Protein AF-A0A2E7SZN0-F1 (afdb_monomer_lite)

Structure (mmCIF, N/CA/C/O backbone):
data_AF-A0A2E7SZN0-F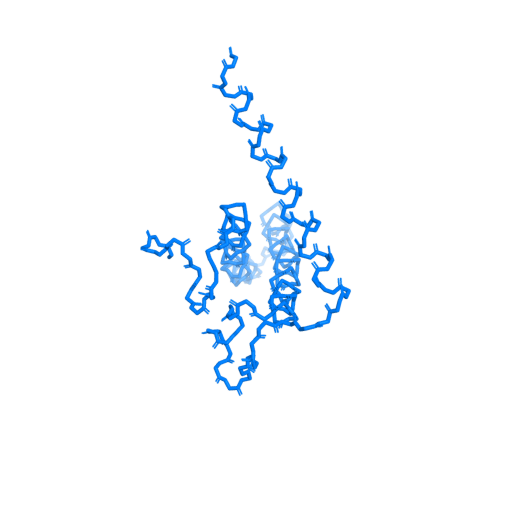1
#
_entry.id   AF-A0A2E7SZN0-F1
#
loop_
_atom_site.group_PDB
_atom_site.id
_atom_site.type_symbol
_atom_site.label_atom_id
_atom_site.label_alt_id
_atom_site.label_comp_id
_atom_site.label_asym_id
_atom_site.label_entity_id
_atom_site.label_seq_id
_atom_site.pdbx_PDB_ins_code
_atom_site.Cartn_x
_atom_site.Cartn_y
_atom_site.Cartn_z
_atom_site.occupancy
_atom_site.B_iso_or_equiv
_atom_site.auth_seq_id
_atom_site.auth_comp_id
_atom_site.auth_asym_id
_atom_site.auth_atom_id
_atom_site.pdbx_PDB_model_num
ATOM 1 N N . MET A 1 1 ? 14.879 3.408 3.983 1.00 51.81 1 MET A N 1
ATOM 2 C CA . MET A 1 1 ? 15.216 3.769 2.580 1.00 51.81 1 MET A CA 1
ATOM 3 C C . MET A 1 1 ? 15.619 5.249 2.414 1.00 51.81 1 MET A C 1
ATOM 5 O O . MET A 1 1 ? 15.084 5.938 1.550 1.00 51.81 1 MET A O 1
ATOM 9 N N . ARG A 1 2 ? 16.546 5.774 3.234 1.00 43.91 2 ARG A N 1
ATOM 10 C CA . ARG A 1 2 ? 17.018 7.177 3.136 1.00 43.91 2 ARG A CA 1
ATOM 11 C C . ARG A 1 2 ? 18.399 7.307 2.467 1.00 43.91 2 ARG A C 1
ATOM 13 O O . ARG A 1 2 ? 18.792 8.411 2.127 1.00 43.91 2 ARG A O 1
ATOM 20 N N . ARG A 1 3 ? 19.110 6.184 2.282 1.00 46.94 3 ARG A N 1
ATOM 21 C CA . ARG A 1 3 ? 20.531 6.130 1.890 1.00 46.94 3 ARG A CA 1
ATOM 22 C C . ARG A 1 3 ? 20.786 5.757 0.420 1.00 46.94 3 ARG A C 1
ATOM 24 O O . ARG A 1 3 ? 21.862 6.054 -0.077 1.00 46.94 3 ARG A O 1
ATOM 31 N N . PHE A 1 4 ? 19.825 5.149 -0.280 1.00 52.41 4 PHE A N 1
ATOM 32 C CA . PHE A 1 4 ? 20.010 4.665 -1.656 1.00 52.41 4 PHE A CA 1
ATOM 33 C C . PHE A 1 4 ? 19.074 5.397 -2.628 1.00 52.41 4 PHE A C 1
ATOM 35 O O . PHE A 1 4 ? 17.893 5.587 -2.323 1.00 52.41 4 PHE A O 1
ATOM 42 N N . LYS A 1 5 ? 19.632 5.842 -3.767 1.00 51.50 5 LYS A N 1
ATOM 43 C CA . LYS A 1 5 ? 18.907 6.494 -4.878 1.00 51.50 5 LYS A CA 1
ATOM 44 C C . LYS A 1 5 ? 18.172 5.486 -5.772 1.00 51.50 5 LYS A C 1
ATOM 46 O O . LYS A 1 5 ? 17.281 5.883 -6.509 1.00 51.50 5 LYS A O 1
ATOM 51 N N . THR A 1 6 ? 18.518 4.206 -5.667 1.00 56.00 6 THR A N 1
ATOM 52 C CA . THR A 1 6 ? 17.942 3.089 -6.423 1.00 56.00 6 THR A CA 1
ATOM 53 C C . THR A 1 6 ? 17.415 2.019 -5.460 1.00 56.00 6 THR A C 1
ATOM 55 O O . THR A 1 6 ? 17.799 1.994 -4.283 1.00 56.00 6 THR A O 1
ATOM 58 N N . PHE A 1 7 ? 16.508 1.152 -5.926 1.00 63.06 7 PHE A N 1
ATOM 59 C CA . PHE A 1 7 ? 16.148 -0.061 -5.183 1.00 63.06 7 PHE A CA 1
ATOM 60 C C . PHE A 1 7 ? 17.374 -0.978 -5.089 1.00 63.06 7 PHE A C 1
ATOM 62 O O . PHE A 1 7 ? 18.202 -1.004 -6.001 1.00 63.06 7 PHE A O 1
ATOM 69 N N . GLN A 1 8 ? 17.528 -1.698 -3.973 1.00 59.88 8 GLN A N 1
ATOM 70 C CA . GLN A 1 8 ? 18.582 -2.711 -3.871 1.00 59.88 8 GLN A CA 1
ATOM 71 C C . GLN A 1 8 ? 18.382 -3.720 -5.014 1.00 59.88 8 GLN A C 1
ATOM 73 O O . GLN A 1 8 ? 17.253 -4.105 -5.275 1.00 59.88 8 GLN A O 1
ATOM 78 N N . GLY A 1 9 ? 19.445 -4.068 -5.745 1.00 60.34 9 GLY A N 1
ATOM 79 C CA . GLY A 1 9 ? 19.385 -4.992 -6.889 1.00 60.34 9 GLY A CA 1
ATOM 80 C C . GLY A 1 9 ? 18.881 -4.416 -8.220 1.00 60.34 9 GLY A C 1
ATOM 81 O O . GLY A 1 9 ? 18.932 -5.131 -9.214 1.00 60.34 9 GLY A O 1
ATOM 82 N N . ALA A 1 10 ? 18.457 -3.148 -8.284 1.00 61.81 10 ALA A N 1
ATOM 83 C CA . ALA A 1 10 ? 18.052 -2.538 -9.552 1.00 61.81 10 ALA A CA 1
ATOM 84 C C . ALA A 1 10 ? 19.250 -2.368 -10.505 1.00 61.81 10 ALA A C 1
ATOM 86 O O . ALA A 1 10 ? 20.261 -1.767 -10.129 1.00 61.81 10 ALA A O 1
ATOM 87 N N . THR A 1 11 ? 19.122 -2.859 -11.740 1.00 60.22 11 THR A N 1
ATOM 88 C CA . THR A 1 11 ? 20.150 -2.739 -12.793 1.00 60.22 11 THR A CA 1
ATOM 89 C C . THR A 1 11 ? 20.193 -1.341 -13.414 1.00 60.22 11 THR A C 1
ATOM 91 O O . THR A 1 11 ? 21.256 -0.878 -13.824 1.00 60.22 11 THR A O 1
ATOM 94 N N . HIS A 1 12 ? 19.062 -0.629 -13.407 1.00 65.12 12 HIS A N 1
ATOM 95 C CA . HIS A 1 12 ? 18.932 0.753 -13.871 1.00 65.12 12 HIS A CA 1
ATOM 96 C C . HIS A 1 12 ? 18.380 1.663 -12.769 1.00 65.12 12 HIS A C 1
ATOM 98 O O . HIS A 1 12 ? 17.618 1.231 -11.905 1.00 65.12 12 HIS A O 1
ATOM 104 N N . ALA A 1 13 ? 18.768 2.943 -12.787 1.00 63.28 13 ALA A N 1
ATOM 105 C CA . ALA A 1 13 ? 18.219 3.927 -11.861 1.00 63.28 13 ALA A CA 1
ATOM 106 C C . ALA A 1 13 ? 16.763 4.240 -12.254 1.00 63.28 13 ALA A C 1
ATOM 108 O O . ALA A 1 13 ? 16.546 4.812 -13.322 1.00 63.28 13 ALA A O 1
ATOM 109 N N . PRO A 1 14 ? 15.765 3.875 -11.428 1.00 66.88 14 PRO A N 1
ATOM 110 C CA . PRO A 1 14 ? 14.374 4.140 -11.753 1.00 66.88 14 PRO A CA 1
ATOM 111 C C . PRO A 1 14 ? 14.093 5.638 -11.669 1.00 66.88 14 PRO A C 1
ATOM 113 O O . PRO A 1 14 ? 14.689 6.359 -10.861 1.00 66.88 14 PRO A O 1
ATOM 116 N N . HIS A 1 15 ? 13.122 6.092 -12.456 1.00 72.56 15 HIS A N 1
ATOM 117 C CA . HIS A 1 15 ? 12.638 7.463 -12.385 1.00 72.56 15 HIS A CA 1
ATOM 118 C C . HIS A 1 15 ? 12.207 7.828 -10.951 1.00 72.56 15 HIS A C 1
ATOM 120 O O . HIS A 1 15 ? 11.733 6.984 -10.175 1.00 72.56 15 HIS A O 1
ATOM 126 N N . TRP A 1 16 ? 12.338 9.103 -10.574 1.00 69.81 16 TRP A N 1
ATOM 127 C CA . TRP A 1 16 ? 11.968 9.567 -9.232 1.00 69.81 16 TRP A CA 1
ATOM 128 C C . TRP A 1 16 ? 10.494 9.276 -8.885 1.00 69.81 16 TRP A C 1
ATOM 130 O O . TRP A 1 16 ? 10.204 8.955 -7.730 1.00 69.81 16 TRP A O 1
ATOM 140 N N . ILE A 1 17 ? 9.597 9.298 -9.882 1.00 77.19 17 ILE A N 1
ATOM 141 C CA . ILE A 1 17 ? 8.161 9.006 -9.759 1.00 77.19 17 ILE A CA 1
ATOM 142 C C . ILE A 1 17 ? 7.945 7.576 -9.258 1.00 77.19 17 ILE A C 1
ATOM 144 O O . ILE A 1 17 ? 7.266 7.373 -8.253 1.00 77.19 17 ILE A O 1
ATOM 148 N N . HIS A 1 18 ? 8.589 6.582 -9.875 1.00 77.50 18 HIS A N 1
ATOM 149 C 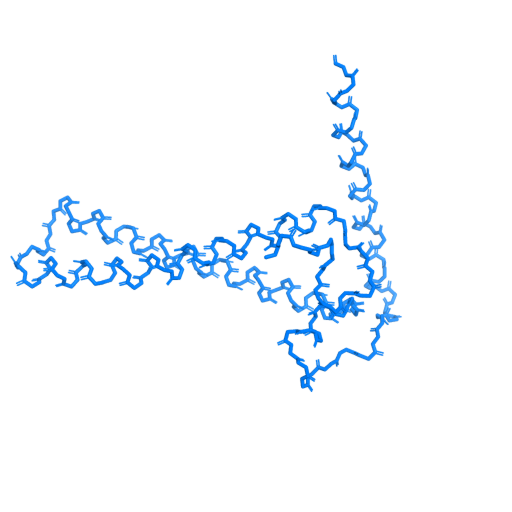CA . HIS A 1 18 ? 8.516 5.193 -9.412 1.00 77.50 18 HIS A CA 1
ATOM 150 C C . HIS A 1 18 ? 8.978 5.041 -7.974 1.00 77.50 18 HIS A C 1
ATOM 152 O O . HIS A 1 18 ? 8.323 4.389 -7.160 1.00 77.50 18 HIS A O 1
ATOM 158 N N . THR A 1 19 ? 10.103 5.673 -7.646 1.00 79.44 19 THR A N 1
ATOM 159 C CA . THR A 1 19 ? 10.663 5.617 -6.298 1.00 79.44 19 THR A CA 1
ATOM 160 C C . THR A 1 19 ? 9.719 6.261 -5.282 1.00 79.44 19 THR A C 1
ATOM 162 O O . THR A 1 19 ? 9.586 5.765 -4.160 1.00 79.44 19 THR A O 1
ATOM 165 N N . PHE A 1 20 ? 9.053 7.356 -5.652 1.00 82.31 20 PHE A N 1
ATOM 166 C CA . PHE A 1 20 ? 8.045 8.007 -4.826 1.00 82.31 20 PHE A CA 1
ATOM 167 C C . PHE A 1 20 ? 6.829 7.101 -4.610 1.00 82.31 20 PHE A C 1
ATOM 169 O O . PHE A 1 20 ? 6.490 6.827 -3.458 1.00 82.31 20 PHE A O 1
ATOM 176 N N . ILE A 1 21 ? 6.236 6.574 -5.686 1.00 85.44 21 ILE A N 1
ATOM 177 C CA . ILE A 1 21 ? 5.058 5.696 -5.632 1.00 85.44 21 ILE A CA 1
ATOM 178 C C . ILE A 1 21 ? 5.353 4.462 -4.783 1.00 85.44 21 ILE A C 1
ATOM 180 O O . ILE A 1 21 ? 4.636 4.185 -3.825 1.00 85.44 21 ILE A O 1
ATOM 184 N N . ALA A 1 22 ? 6.450 3.760 -5.054 1.00 85.94 22 ALA A N 1
ATOM 185 C CA . ALA A 1 22 ? 6.818 2.563 -4.309 1.00 85.94 22 ALA A CA 1
ATOM 186 C C . ALA A 1 22 ? 7.062 2.853 -2.818 1.00 85.94 22 ALA A C 1
ATOM 188 O O . ALA A 1 22 ? 6.634 2.073 -1.964 1.00 85.94 22 ALA A O 1
ATOM 189 N N . LYS A 1 23 ? 7.688 3.987 -2.464 1.00 87.00 23 LYS A N 1
ATOM 190 C CA . LYS A 1 23 ? 7.824 4.402 -1.056 1.00 87.00 23 LYS A CA 1
ATOM 191 C C . LYS A 1 23 ? 6.469 4.699 -0.419 1.00 87.00 23 LYS A C 1
ATOM 193 O O . LYS A 1 23 ? 6.273 4.355 0.744 1.00 87.00 23 LYS A O 1
ATOM 198 N N . SER A 1 24 ? 5.565 5.350 -1.142 1.00 89.75 24 SER A N 1
ATOM 199 C CA . SER A 1 24 ? 4.217 5.657 -0.663 1.00 89.75 24 SER A CA 1
ATOM 200 C C . SER A 1 24 ? 3.407 4.384 -0.426 1.00 89.75 24 SER A C 1
ATOM 202 O O . SER A 1 24 ? 2.852 4.238 0.659 1.00 89.75 24 SER A O 1
ATOM 204 N N . VAL A 1 25 ? 3.449 3.419 -1.353 1.00 92.56 25 VAL A N 1
ATOM 205 C CA . VAL A 1 25 ? 2.806 2.103 -1.195 1.00 92.56 25 VAL A CA 1
ATOM 206 C C . VAL A 1 25 ? 3.337 1.383 0.044 1.00 92.56 25 VAL A C 1
ATOM 208 O O . VAL A 1 25 ? 2.550 1.008 0.904 1.00 92.56 25 VAL A O 1
ATOM 211 N N . HIS A 1 26 ? 4.658 1.268 0.219 1.00 91.56 26 HIS A N 1
ATOM 212 C CA . HIS A 1 26 ? 5.219 0.592 1.398 1.00 91.56 26 HIS A CA 1
ATOM 213 C C . HIS A 1 26 ? 4.863 1.297 2.713 1.00 91.56 26 HIS A C 1
ATOM 215 O O . HIS A 1 26 ? 4.549 0.635 3.698 1.00 91.56 26 HIS A O 1
ATOM 221 N N . ARG A 1 27 ? 4.883 2.637 2.754 1.00 92.94 27 ARG A N 1
ATOM 222 C CA . ARG A 1 27 ? 4.441 3.377 3.950 1.00 92.94 27 ARG A CA 1
ATOM 223 C C . ARG A 1 27 ? 2.959 3.147 4.237 1.00 92.94 27 ARG A C 1
ATOM 225 O O . ARG A 1 27 ? 2.608 2.963 5.398 1.00 92.94 27 ARG A O 1
ATOM 232 N N . GLY A 1 28 ? 2.121 3.131 3.200 1.00 94.19 28 GLY A N 1
ATOM 233 C CA . GLY A 1 28 ? 0.700 2.806 3.306 1.00 94.19 28 GLY A CA 1
ATOM 234 C C . GLY A 1 28 ? 0.478 1.397 3.851 1.00 94.19 28 GLY A C 1
ATOM 235 O O . GLY A 1 28 ? -0.301 1.224 4.783 1.00 94.19 28 GLY A O 1
ATOM 236 N N . MET A 1 29 ? 1.230 0.410 3.352 1.00 94.62 29 MET A N 1
ATOM 237 C CA . MET A 1 29 ? 1.215 -0.958 3.878 1.00 94.62 29 MET A CA 1
ATOM 238 C C . MET A 1 29 ? 1.599 -1.001 5.356 1.00 94.62 29 MET A C 1
ATOM 240 O O . MET A 1 29 ? 0.879 -1.604 6.142 1.00 94.62 29 MET A O 1
ATOM 244 N N . TYR A 1 30 ? 2.695 -0.346 5.756 1.00 95.12 30 TYR A N 1
ATOM 245 C CA . TYR A 1 30 ? 3.100 -0.310 7.164 1.00 95.12 30 TYR A CA 1
ATOM 246 C C . TYR A 1 30 ? 2.027 0.318 8.050 1.00 95.12 30 TYR A C 1
ATOM 248 O O . TYR A 1 30 ? 1.719 -0.232 9.102 1.00 95.12 30 TYR A O 1
ATOM 256 N N . ALA A 1 31 ? 1.425 1.427 7.617 1.00 95.19 31 ALA A N 1
ATOM 257 C CA . ALA A 1 31 ? 0.343 2.062 8.357 1.00 95.19 31 ALA A CA 1
ATOM 258 C C . ALA A 1 31 ? -0.859 1.116 8.515 1.00 95.19 31 ALA A C 1
ATOM 260 O O . ALA A 1 31 ? -1.304 0.889 9.637 1.00 95.19 31 ALA A O 1
ATOM 261 N N . ALA A 1 32 ? -1.334 0.513 7.421 1.00 95.88 32 ALA A N 1
ATOM 262 C CA . ALA A 1 32 ? -2.485 -0.388 7.441 1.00 95.88 32 ALA A CA 1
ATOM 263 C C . ALA A 1 32 ? -2.232 -1.633 8.306 1.00 95.88 32 ALA A C 1
ATOM 265 O O . ALA A 1 32 ? -3.041 -1.964 9.169 1.00 95.88 32 ALA A O 1
ATOM 266 N N . LEU A 1 33 ? -1.085 -2.294 8.122 1.00 94.69 33 LEU A N 1
ATOM 267 C CA . LEU A 1 33 ? -0.741 -3.537 8.818 1.00 94.69 33 LEU A CA 1
ATOM 268 C C . LEU A 1 33 ? -0.424 -3.342 10.305 1.00 94.69 33 LEU A C 1
ATOM 270 O O . LEU A 1 33 ? -0.530 -4.298 11.065 1.00 94.69 33 LEU A O 1
ATOM 274 N N . ILE A 1 34 ? -0.061 -2.130 10.735 1.00 96.88 34 ILE A N 1
ATOM 275 C CA . ILE A 1 34 ? 0.042 -1.777 12.159 1.00 96.88 34 ILE A CA 1
ATOM 276 C C . ILE A 1 34 ? -1.342 -1.440 12.726 1.00 96.88 34 ILE A C 1
ATOM 278 O O . ILE A 1 34 ? -1.679 -1.857 13.834 1.00 96.88 34 ILE A O 1
ATOM 282 N N . LEU A 1 35 ? -2.159 -0.700 11.972 1.00 96.19 35 LEU A N 1
ATOM 283 C CA . LEU A 1 35 ? -3.464 -0.235 12.435 1.00 96.19 35 LEU A CA 1
ATOM 284 C C . LEU A 1 35 ? -4.477 -1.379 12.572 1.00 96.19 35 LEU A C 1
ATOM 286 O O . LEU A 1 35 ? -5.267 -1.365 13.511 1.00 96.19 35 LEU A O 1
ATOM 290 N N . LEU A 1 36 ? -4.411 -2.397 11.710 1.00 96.50 36 LEU A N 1
ATOM 291 C CA . LEU A 1 36 ? -5.225 -3.620 11.770 1.00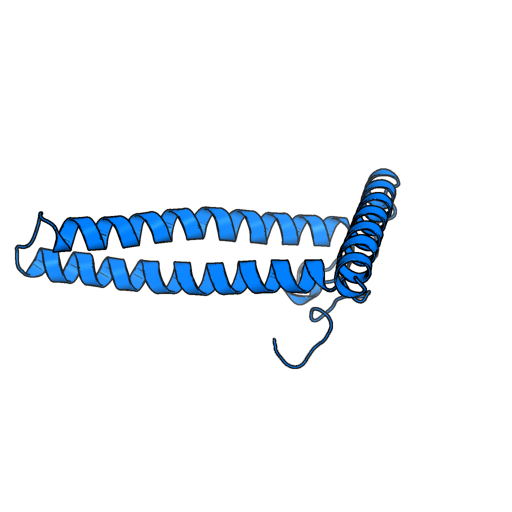 96.50 36 LEU A CA 1
ATOM 292 C C . LEU A 1 36 ? -5.178 -4.323 13.145 1.00 96.50 36 LEU A C 1
ATOM 294 O O . LEU A 1 36 ? -6.215 -4.386 13.807 1.00 96.50 36 LEU A O 1
ATOM 298 N N . PRO A 1 37 ? -4.025 -4.825 13.634 1.00 97.56 37 PRO A N 1
ATOM 299 C CA . PRO A 1 37 ? -3.963 -5.502 14.926 1.00 97.56 37 PRO A CA 1
ATOM 300 C C . PRO A 1 37 ? -4.251 -4.555 16.095 1.00 97.56 37 PRO A C 1
ATOM 302 O O . PRO A 1 37 ? -4.904 -4.964 17.050 1.00 97.56 37 PRO A O 1
ATOM 305 N N . LEU A 1 38 ? -3.827 -3.288 16.023 1.00 97.75 38 LEU A N 1
ATOM 306 C CA . LEU A 1 38 ? -4.103 -2.314 17.084 1.00 97.75 38 LEU A CA 1
ATOM 307 C C . LEU A 1 38 ? -5.601 -2.045 17.239 1.00 97.75 38 LEU A C 1
ATOM 309 O O . LEU A 1 38 ? -6.132 -2.140 18.341 1.00 97.75 38 LEU A O 1
ATOM 313 N N . SER A 1 39 ? -6.296 -1.751 16.141 1.00 97.25 39 SER A N 1
ATOM 314 C CA . SER A 1 39 ? -7.747 -1.546 16.164 1.00 97.25 39 SER A CA 1
ATOM 315 C C . SER A 1 39 ? -8.490 -2.824 16.556 1.00 97.25 39 SER A C 1
ATOM 317 O O . SER A 1 39 ? -9.432 -2.745 17.337 1.00 97.25 39 SER A O 1
ATOM 319 N N . GLY A 1 40 ? -8.024 -4.004 16.132 1.00 97.31 40 GLY A N 1
ATOM 320 C CA . GLY A 1 40 ? -8.589 -5.286 16.565 1.00 97.31 40 GLY A CA 1
ATOM 321 C C . GLY A 1 40 ? -8.474 -5.514 18.079 1.00 97.31 40 GLY A C 1
ATOM 322 O O . GLY A 1 40 ? -9.439 -5.933 18.717 1.00 97.31 40 GLY A O 1
ATOM 323 N N . LEU A 1 41 ? -7.327 -5.173 18.679 1.00 98.00 41 LEU A N 1
ATOM 324 C CA . LEU A 1 41 ? -7.143 -5.222 20.133 1.00 98.00 41 LEU A CA 1
ATOM 325 C C . LEU A 1 41 ? -8.054 -4.227 20.863 1.00 98.00 41 LEU A C 1
ATOM 327 O O . LEU A 1 41 ? -8.604 -4.571 21.906 1.00 98.00 41 LEU A O 1
ATOM 331 N N . ILE A 1 42 ? -8.252 -3.024 20.316 1.00 97.44 42 ILE A N 1
ATOM 332 C CA . ILE A 1 42 ? -9.167 -2.028 20.898 1.00 97.44 42 ILE A CA 1
ATOM 333 C C . ILE A 1 42 ? -10.615 -2.528 20.835 1.00 97.44 42 ILE A C 1
ATOM 335 O O . ILE A 1 42 ? -11.312 -2.458 21.843 1.00 97.44 42 ILE A O 1
ATOM 339 N N . ILE A 1 43 ? -11.053 -3.096 19.705 1.00 97.12 43 ILE A N 1
ATOM 340 C CA . ILE A 1 43 ? -12.385 -3.713 19.566 1.00 97.12 43 ILE A CA 1
ATOM 341 C C . ILE A 1 43 ? -12.579 -4.795 20.630 1.00 97.12 43 ILE A C 1
ATOM 343 O O . ILE A 1 43 ? -13.599 -4.807 21.316 1.00 97.12 43 ILE A O 1
ATOM 347 N N . ALA A 1 44 ? -11.594 -5.682 20.803 1.00 97.00 44 ALA A N 1
ATOM 348 C CA . ALA A 1 44 ? -11.651 -6.734 21.814 1.00 97.00 44 ALA A CA 1
ATOM 349 C C . ALA A 1 44 ? -11.710 -6.163 23.244 1.00 97.00 44 ALA A C 1
ATOM 351 O O . ALA A 1 44 ? -12.494 -6.636 24.068 1.00 97.00 44 ALA A O 1
ATOM 352 N N . ALA A 1 45 ? -10.926 -5.121 23.536 1.00 97.12 45 ALA A N 1
ATOM 353 C CA . ALA A 1 45 ? -10.909 -4.463 24.839 1.00 97.12 45 ALA A CA 1
ATOM 354 C C . ALA A 1 45 ? -12.239 -3.758 25.160 1.00 97.12 45 ALA A C 1
ATOM 356 O O . ALA A 1 45 ? -12.724 -3.864 26.289 1.00 97.12 45 ALA A O 1
ATOM 357 N N . LEU A 1 46 ? -12.855 -3.081 24.187 1.00 96.38 46 LEU A N 1
ATOM 358 C CA . LEU A 1 46 ? -14.179 -2.467 24.335 1.00 96.38 46 LEU A CA 1
ATOM 359 C C . LEU A 1 46 ? -15.257 -3.531 24.552 1.00 96.38 46 LEU A C 1
ATOM 361 O O . LEU A 1 46 ? -16.049 -3.432 25.489 1.00 96.38 46 LEU A O 1
ATOM 365 N N . TYR A 1 47 ? -15.215 -4.605 23.763 1.00 95.50 47 TYR A N 1
ATOM 366 C CA . TYR A 1 47 ? -16.145 -5.720 23.901 1.00 95.50 47 TYR A CA 1
ATOM 367 C C . TYR A 1 47 ? -16.043 -6.390 25.281 1.00 95.50 47 TYR A C 1
ATOM 369 O O . TYR A 1 47 ? -17.060 -6.760 25.864 1.00 95.50 47 TYR A O 1
ATOM 377 N N . SER A 1 48 ? -14.832 -6.498 25.846 1.00 96.62 48 SER A N 1
ATOM 378 C CA . SER A 1 48 ? -14.620 -7.050 27.195 1.00 96.62 48 SER A CA 1
ATOM 379 C C . SER A 1 48 ? -15.212 -6.193 28.322 1.00 96.62 48 SER A C 1
ATOM 381 O O . SER A 1 48 ? -15.487 -6.708 29.401 1.00 96.62 48 SER A O 1
ATOM 383 N N . GLN A 1 49 ? -15.445 -4.903 28.064 1.00 95.75 49 GLN A N 1
ATOM 384 C CA . GLN A 1 49 ? -16.097 -3.961 28.981 1.00 95.75 49 GLN A CA 1
ATOM 385 C C . GLN A 1 49 ? -17.616 -3.866 28.737 1.00 95.75 49 GLN A C 1
ATOM 387 O O . GLN A 1 49 ? -18.257 -2.935 29.213 1.00 95.75 49 GLN A O 1
ATOM 392 N N . ASP A 1 50 ? -18.186 -4.807 27.975 1.00 94.38 50 ASP A N 1
ATOM 393 C CA . ASP A 1 50 ? -19.592 -4.843 27.545 1.00 94.38 50 ASP A CA 1
ATOM 394 C C . ASP A 1 50 ? -20.017 -3.668 26.634 1.00 94.38 50 ASP A C 1
ATOM 396 O O . ASP A 1 50 ? -21.196 -3.487 26.332 1.00 94.38 50 ASP A O 1
ATOM 400 N N . ILE A 1 51 ? -19.053 -2.904 26.100 1.00 94.00 51 ILE A N 1
ATOM 401 C CA . ILE A 1 51 ? -19.291 -1.852 25.104 1.00 94.00 51 ILE A CA 1
ATOM 402 C C . ILE A 1 51 ? -19.370 -2.511 23.724 1.00 94.00 51 ILE A C 1
ATOM 404 O O . ILE A 1 51 ? -18.388 -2.615 22.992 1.00 94.00 51 ILE A O 1
ATOM 408 N N . LYS A 1 52 ? -20.560 -3.008 23.383 1.00 92.12 52 LYS A N 1
ATOM 409 C CA . LYS A 1 52 ? -20.803 -3.770 22.144 1.00 92.12 52 LYS A CA 1
ATOM 410 C C . LYS A 1 52 ? -21.287 -2.924 20.968 1.00 92.12 52 LYS A C 1
ATOM 412 O O . LYS A 1 52 ? -21.273 -3.403 19.839 1.00 92.12 52 LYS A O 1
ATOM 417 N N . SER A 1 53 ? -21.726 -1.696 21.224 1.00 90.88 53 SER A N 1
ATOM 418 C CA . SER A 1 53 ? -22.303 -0.797 20.220 1.00 90.88 53 SER A CA 1
ATOM 419 C C . SER A 1 53 ? -22.184 0.662 20.651 1.00 90.88 53 SER A C 1
ATOM 421 O O . SER A 1 53 ? -22.074 0.950 21.845 1.00 90.88 53 SER A O 1
ATOM 423 N N . GLY A 1 54 ? -22.280 1.581 19.692 1.00 94.00 54 GLY A N 1
ATOM 424 C CA . GLY A 1 54 ? -22.262 3.022 19.927 1.00 94.00 54 GLY A CA 1
ATOM 425 C C . GLY A 1 54 ? -20.992 3.683 19.394 1.00 94.00 54 GLY A C 1
ATOM 426 O O . GLY A 1 54 ? -20.096 2.997 18.901 1.00 94.00 54 GLY A O 1
ATOM 427 N N . PRO A 1 55 ? -20.859 5.015 19.535 1.00 94.31 55 PRO A N 1
ATOM 428 C CA . PRO A 1 55 ? -19.882 5.797 18.773 1.00 94.31 55 PRO A CA 1
ATOM 429 C C . PRO A 1 55 ? -18.426 5.328 18.907 1.00 94.31 55 PRO A C 1
ATOM 431 O O . PRO A 1 55 ? -17.670 5.378 17.940 1.00 94.31 55 PRO A O 1
ATOM 434 N N . LEU A 1 56 ? -18.028 4.850 20.093 1.00 94.19 56 LEU A N 1
ATOM 435 C CA . LEU A 1 56 ? -16.676 4.337 20.340 1.00 94.19 56 LEU A CA 1
ATOM 436 C C . LEU A 1 56 ? -16.422 2.991 19.649 1.00 94.19 56 LEU A C 1
ATOM 438 O O . LEU A 1 56 ? -15.368 2.804 19.037 1.00 94.19 56 LEU A O 1
ATOM 442 N N . GLN A 1 57 ? -17.381 2.066 19.730 1.00 95.88 57 GLN A N 1
ATOM 443 C CA . GLN A 1 57 ? -17.275 0.754 19.094 1.00 95.88 57 GLN A CA 1
ATOM 444 C C . GLN A 1 57 ? -17.352 0.892 17.572 1.00 95.88 57 GLN A C 1
ATOM 446 O O . GLN A 1 57 ? -16.487 0.379 16.866 1.00 95.88 57 GLN A O 1
ATOM 451 N N . ASP A 1 58 ? -18.334 1.648 17.080 1.00 96.25 58 ASP A N 1
ATOM 452 C CA . ASP A 1 58 ? -18.581 1.847 15.652 1.00 96.25 58 ASP A CA 1
ATOM 453 C C . ASP A 1 58 ? -17.411 2.591 14.995 1.00 96.25 58 ASP A C 1
ATOM 455 O O . ASP A 1 58 ? -16.951 2.213 13.919 1.00 96.25 58 ASP A O 1
ATOM 459 N N . GLY A 1 59 ? -16.854 3.601 15.677 1.00 96.62 59 GLY A N 1
ATOM 460 C CA . GLY A 1 59 ? -15.665 4.314 15.214 1.00 96.62 59 GLY A CA 1
ATOM 461 C C . GLY A 1 59 ? -14.425 3.419 15.136 1.00 96.62 59 GLY A C 1
ATOM 462 O O . GLY A 1 59 ? -13.692 3.460 14.147 1.00 96.62 59 GLY A O 1
ATOM 463 N N . THR A 1 60 ? -14.199 2.567 16.142 1.00 96.81 60 THR A N 1
ATOM 464 C CA . THR A 1 60 ? -13.060 1.631 16.134 1.00 96.81 60 THR A CA 1
ATOM 465 C C . THR A 1 60 ? -13.225 0.568 15.046 1.00 96.81 60 THR A C 1
ATOM 467 O O . THR A 1 60 ? -12.263 0.254 14.342 1.00 96.81 60 THR A O 1
ATOM 470 N N . LEU A 1 61 ? -14.444 0.052 14.863 1.00 97.56 61 LEU A N 1
ATOM 471 C CA . LEU A 1 61 ? -14.767 -0.907 13.812 1.00 97.56 61 LEU A CA 1
ATOM 472 C C . LEU A 1 61 ? -14.555 -0.302 12.419 1.00 97.56 61 LEU A C 1
ATOM 474 O O . LEU A 1 61 ? -13.909 -0.930 11.585 1.00 97.56 61 LEU A O 1
ATOM 478 N N . ALA A 1 62 ? -14.994 0.940 12.199 1.00 97.56 62 ALA A N 1
ATOM 479 C CA . ALA A 1 62 ? -14.777 1.654 10.944 1.00 97.56 62 ALA A CA 1
ATOM 480 C C . ALA A 1 62 ? -13.281 1.842 10.635 1.00 97.56 62 ALA A C 1
ATOM 482 O O . ALA A 1 62 ? -12.848 1.629 9.503 1.00 97.56 62 ALA A O 1
ATOM 483 N N . ILE A 1 63 ? -12.464 2.187 11.639 1.00 97.50 63 ILE A N 1
ATOM 484 C CA . ILE A 1 63 ? -11.002 2.276 11.479 1.00 97.50 63 ILE A CA 1
ATOM 485 C C . ILE A 1 63 ? -10.411 0.911 11.109 1.00 97.50 63 ILE A C 1
ATOM 487 O O . ILE A 1 63 ? -9.534 0.833 10.242 1.00 97.50 63 ILE A O 1
ATOM 491 N N . HIS A 1 64 ? -10.874 -0.163 11.747 1.00 98.12 64 HIS A N 1
ATOM 492 C CA . HIS A 1 64 ? -10.402 -1.516 11.472 1.00 98.12 64 HIS A CA 1
ATOM 493 C C . HIS A 1 64 ? -10.754 -1.966 10.052 1.00 98.12 64 HIS A C 1
ATOM 495 O O . HIS A 1 64 ? -9.883 -2.429 9.317 1.00 98.12 64 HIS A O 1
ATOM 501 N N . GLU A 1 65 ? -12.002 -1.764 9.633 1.00 97.75 65 GLU A N 1
ATOM 502 C CA . GLU A 1 65 ? -12.486 -2.089 8.291 1.00 97.75 65 GLU A CA 1
ATOM 503 C C . GLU A 1 65 ? -11.771 -1.266 7.210 1.00 97.75 65 GLU A C 1
ATOM 505 O O . GLU A 1 65 ? -11.333 -1.806 6.188 1.00 97.75 65 GLU A O 1
ATOM 510 N N . PHE A 1 66 ? -11.569 0.030 7.458 1.00 97.50 66 PHE A N 1
ATOM 511 C CA . PHE A 1 66 ? -10.774 0.885 6.582 1.00 97.50 66 PHE A CA 1
ATOM 512 C C . PHE A 1 66 ? -9.337 0.369 6.457 1.00 97.50 66 PHE A C 1
ATOM 514 O O . PHE A 1 66 ? -8.804 0.275 5.352 1.00 97.50 66 PHE A O 1
ATOM 521 N N . SER A 1 67 ? -8.718 -0.019 7.575 1.00 97.19 67 SER A N 1
ATOM 522 C CA . SER A 1 67 ? -7.360 -0.574 7.590 1.00 97.19 67 SER A CA 1
ATOM 523 C C . SER A 1 67 ? -7.278 -1.892 6.824 1.00 97.19 67 SER A C 1
ATOM 525 O O . SER A 1 67 ? -6.333 -2.094 6.060 1.00 97.19 67 SER A O 1
ATOM 527 N N . ALA A 1 68 ? -8.280 -2.762 6.976 1.00 97.38 68 ALA A N 1
ATOM 528 C CA . ALA A 1 68 ? -8.398 -4.006 6.226 1.00 97.38 68 ALA A CA 1
ATOM 529 C C . ALA A 1 68 ? -8.474 -3.732 4.719 1.00 97.38 68 ALA A C 1
ATOM 531 O O . ALA A 1 68 ? -7.648 -4.236 3.956 1.00 97.38 68 ALA A O 1
ATOM 532 N N . THR A 1 69 ? -9.379 -2.848 4.301 1.00 97.56 69 THR A N 1
ATOM 533 C CA . THR A 1 69 ? -9.557 -2.466 2.893 1.00 97.56 69 THR A CA 1
ATOM 534 C C . THR A 1 69 ? -8.287 -1.851 2.308 1.00 97.56 69 THR A C 1
ATOM 536 O O . THR A 1 69 ? -7.818 -2.268 1.245 1.00 97.56 69 THR A O 1
ATOM 539 N N . LEU A 1 70 ? -7.677 -0.904 3.026 1.00 95.94 70 LEU A N 1
ATOM 540 C CA . LEU A 1 70 ? -6.423 -0.275 2.625 1.00 95.94 70 LEU A CA 1
ATOM 541 C C . LEU A 1 70 ? -5.304 -1.312 2.480 1.00 95.94 70 LEU A C 1
ATOM 543 O O . LEU A 1 70 ? -4.535 -1.250 1.521 1.00 95.94 70 LEU A O 1
ATOM 547 N N . SER A 1 71 ? -5.227 -2.287 3.392 1.00 96.19 71 SER A N 1
ATOM 548 C CA . SER A 1 71 ? -4.226 -3.352 3.323 1.00 96.19 71 SER A CA 1
ATOM 549 C C . SER A 1 71 ? -4.387 -4.207 2.068 1.00 96.19 71 SER A C 1
ATOM 551 O O . SER A 1 71 ? -3.398 -4.441 1.375 1.00 96.19 71 SER A O 1
ATOM 553 N N . TYR A 1 72 ? -5.617 -4.597 1.712 1.00 95.94 72 TYR A N 1
ATOM 554 C CA . TYR A 1 72 ? -5.876 -5.405 0.523 1.00 95.94 72 TYR A CA 1
ATOM 555 C C . TYR A 1 72 ? -5.454 -4.679 -0.751 1.00 95.94 72 TYR A C 1
ATOM 557 O O . TYR A 1 72 ? -4.722 -5.243 -1.565 1.00 95.94 72 TYR A O 1
ATOM 565 N N . VAL A 1 73 ? -5.836 -3.408 -0.894 1.00 96.25 73 VAL A N 1
ATOM 566 C CA . VAL A 1 73 ? -5.469 -2.593 -2.061 1.00 96.25 73 VAL A CA 1
ATOM 567 C C . VAL A 1 73 ? -3.954 -2.403 -2.148 1.00 96.25 73 VAL A C 1
ATOM 569 O O . VAL A 1 73 ? -3.367 -2.561 -3.221 1.00 96.25 73 VAL A O 1
ATOM 572 N N . MET A 1 74 ? -3.297 -2.098 -1.026 1.00 94.69 74 MET A N 1
ATOM 573 C CA . MET A 1 74 ? -1.856 -1.850 -1.003 1.00 94.69 74 MET A CA 1
ATOM 574 C C . MET A 1 74 ? -1.041 -3.118 -1.275 1.00 94.69 74 MET A C 1
ATOM 576 O O . MET A 1 74 ? -0.086 -3.065 -2.048 1.00 94.69 74 MET A O 1
ATOM 580 N N . ILE A 1 75 ? -1.431 -4.263 -0.704 1.00 94.88 75 ILE A N 1
ATOM 581 C CA . ILE A 1 75 ? -0.791 -5.559 -0.972 1.00 94.88 75 ILE A CA 1
ATOM 582 C C . ILE A 1 75 ? -0.986 -5.950 -2.438 1.00 94.88 75 ILE A C 1
ATOM 584 O O . ILE A 1 75 ? -0.012 -6.304 -3.100 1.00 94.88 75 ILE A O 1
ATOM 588 N N . ALA A 1 76 ? -2.206 -5.841 -2.972 1.00 95.31 76 ALA A N 1
ATOM 589 C CA . ALA A 1 76 ? -2.481 -6.157 -4.372 1.00 95.31 76 ALA A CA 1
ATOM 590 C C . ALA A 1 76 ? -1.644 -5.285 -5.321 1.00 95.31 76 ALA A C 1
ATOM 592 O O . ALA A 1 76 ? -1.028 -5.796 -6.259 1.00 95.31 76 ALA A O 1
ATOM 593 N N . THR A 1 77 ? -1.553 -3.984 -5.033 1.00 93.69 77 THR A N 1
ATOM 594 C CA . THR A 1 77 ? -0.717 -3.040 -5.790 1.00 93.69 77 THR A CA 1
ATOM 595 C C . THR A 1 77 ? 0.761 -3.417 -5.702 1.00 93.69 77 THR A C 1
ATOM 597 O O . THR A 1 77 ? 1.448 -3.464 -6.721 1.00 93.69 77 THR A O 1
ATOM 600 N N . HIS A 1 78 ? 1.254 -3.730 -4.502 1.00 92.06 78 HIS A N 1
ATOM 601 C CA . HIS A 1 78 ? 2.642 -4.118 -4.269 1.00 92.06 78 HIS A CA 1
ATOM 602 C C . HIS A 1 78 ? 3.026 -5.397 -5.026 1.00 92.06 78 HIS A C 1
ATOM 604 O O . HIS A 1 78 ? 4.024 -5.407 -5.744 1.00 92.06 78 HIS A O 1
ATOM 610 N N . VAL A 1 79 ? 2.217 -6.454 -4.914 1.00 92.88 79 VAL A N 1
ATOM 611 C CA . VAL A 1 79 ? 2.464 -7.737 -5.588 1.00 92.88 79 VAL A CA 1
ATOM 612 C C . VAL A 1 79 ? 2.395 -7.576 -7.105 1.00 92.88 79 VAL A C 1
ATOM 614 O O . VAL A 1 79 ? 3.274 -8.065 -7.810 1.00 92.88 79 VAL A O 1
ATOM 617 N N . SER A 1 80 ? 1.405 -6.837 -7.614 1.00 91.88 80 SER A N 1
ATOM 618 C CA . SER A 1 80 ? 1.281 -6.571 -9.053 1.00 91.88 80 SER A CA 1
ATOM 619 C C . SER A 1 80 ? 2.496 -5.814 -9.591 1.00 91.88 80 SER A C 1
ATOM 621 O O . SER A 1 80 ? 3.041 -6.182 -10.629 1.00 91.88 80 SER A O 1
ATOM 623 N N . ALA A 1 81 ? 2.976 -4.803 -8.859 1.00 88.62 81 ALA A N 1
ATOM 624 C CA . ALA A 1 81 ? 4.180 -4.060 -9.220 1.00 88.62 81 ALA A CA 1
ATOM 625 C C . ALA A 1 81 ? 5.443 -4.938 -9.181 1.00 88.62 81 ALA A C 1
ATOM 627 O O . ALA A 1 81 ? 6.296 -4.819 -10.059 1.00 88.62 81 ALA A O 1
ATOM 628 N N . ALA A 1 82 ? 5.554 -5.846 -8.207 1.00 87.56 82 ALA A N 1
ATOM 629 C CA . ALA A 1 82 ? 6.669 -6.787 -8.123 1.00 87.56 82 ALA A CA 1
ATOM 630 C C . ALA A 1 82 ? 6.679 -7.767 -9.307 1.00 87.56 82 ALA A C 1
ATOM 632 O O . ALA A 1 82 ? 7.725 -7.980 -9.918 1.00 87.56 82 ALA A O 1
ATOM 633 N N . ILE A 1 83 ? 5.516 -8.314 -9.678 1.00 88.12 83 ILE A N 1
ATOM 634 C CA . ILE A 1 83 ? 5.374 -9.177 -10.860 1.00 88.12 83 ILE A CA 1
ATOM 635 C C . ILE A 1 83 ? 5.713 -8.396 -12.133 1.00 88.12 83 ILE A C 1
ATOM 637 O O . ILE A 1 83 ? 6.440 -8.903 -12.983 1.00 88.12 83 ILE A O 1
ATOM 641 N N . TYR A 1 84 ? 5.235 -7.157 -12.262 1.00 85.88 84 TYR A N 1
ATOM 642 C CA . TYR A 1 84 ? 5.542 -6.313 -13.416 1.00 85.88 84 TYR A CA 1
ATOM 643 C C . TYR A 1 84 ? 7.045 -6.038 -13.545 1.00 85.88 84 TYR A C 1
ATOM 645 O O . TYR A 1 84 ? 7.607 -6.217 -14.624 1.00 85.88 84 TYR A O 1
ATOM 653 N N . SER A 1 85 ? 7.715 -5.691 -12.443 1.00 83.12 85 SER A N 1
ATOM 654 C CA . SER A 1 85 ? 9.168 -5.482 -12.439 1.00 83.12 85 SER A CA 1
ATOM 655 C C . SER A 1 85 ? 9.931 -6.762 -12.800 1.00 83.12 85 SER A C 1
ATOM 657 O O . SER A 1 85 ? 10.873 -6.706 -13.590 1.00 83.12 85 SER A O 1
ATOM 659 N N . ARG A 1 86 ? 9.442 -7.930 -12.352 1.00 84.94 86 ARG A N 1
ATOM 660 C CA . ARG A 1 86 ? 9.981 -9.235 -12.760 1.00 84.94 86 ARG A CA 1
ATOM 661 C C . ARG A 1 86 ? 9.880 -9.475 -14.263 1.00 84.94 86 ARG A C 1
ATOM 663 O O . ARG A 1 86 ? 10.825 -9.963 -14.870 1.00 84.94 86 ARG A O 1
ATOM 670 N N . VAL A 1 87 ? 8.739 -9.144 -14.870 1.00 85.12 87 VAL A N 1
ATOM 671 C CA . VAL A 1 87 ? 8.533 -9.295 -16.322 1.00 85.12 87 VAL A CA 1
ATOM 672 C C . VAL A 1 87 ? 9.433 -8.348 -17.120 1.00 85.12 87 VAL A C 1
ATOM 674 O O . VAL A 1 87 ? 9.831 -8.696 -18.231 1.00 85.12 87 VAL A O 1
ATOM 677 N N . LYS A 1 88 ? 9.776 -7.175 -16.572 1.00 81.06 88 LYS A N 1
ATOM 678 C CA . LYS A 1 88 ? 10.729 -6.249 -17.199 1.00 81.06 88 LYS A CA 1
ATOM 679 C C . LYS A 1 88 ? 12.189 -6.697 -17.083 1.00 81.06 88 LYS A C 1
ATOM 681 O O . LYS A 1 88 ? 12.973 -6.392 -17.981 1.00 81.06 88 LYS A O 1
ATOM 686 N N . GLY A 1 89 ? 12.556 -7.422 -16.028 1.00 77.81 89 GLY A N 1
ATOM 687 C CA . GLY A 1 89 ? 13.944 -7.841 -15.806 1.00 77.81 89 GLY A CA 1
ATOM 688 C C . GLY A 1 89 ? 14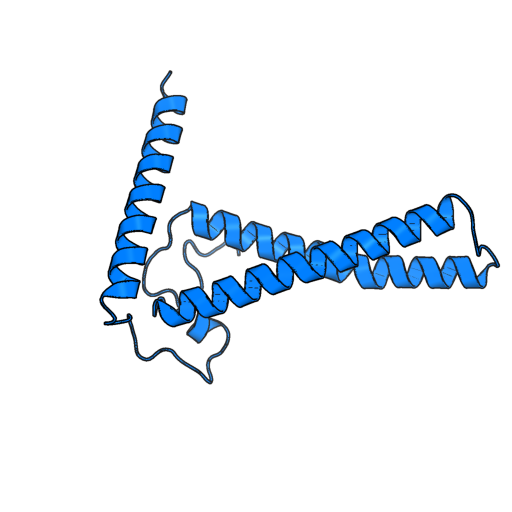.824 -6.735 -15.205 1.00 77.81 89 GLY A C 1
ATOM 689 O O . GLY A 1 89 ? 15.996 -6.601 -15.559 1.00 77.81 89 GLY A O 1
ATOM 690 N N . GLU A 1 90 ? 14.248 -5.868 -14.365 1.00 76.81 90 GLU A N 1
ATOM 691 C CA . GLU A 1 90 ? 14.933 -4.697 -13.788 1.00 76.81 90 GLU A CA 1
ATOM 692 C C . GLU A 1 90 ? 15.773 -5.031 -12.539 1.00 76.81 90 GLU A C 1
ATOM 694 O O . GLU A 1 90 ? 16.428 -4.150 -11.980 1.00 76.81 90 GLU A O 1
ATOM 699 N N . GLY A 1 91 ? 15.754 -6.282 -12.070 1.00 74.25 91 GLY A N 1
ATOM 700 C CA . GLY A 1 91 ? 16.523 -6.778 -10.926 1.00 74.25 91 GLY A CA 1
ATOM 701 C C . GLY A 1 91 ? 15.903 -6.500 -9.552 1.00 74.25 91 GLY A C 1
ATOM 702 O O . GLY A 1 91 ? 16.402 -6.987 -8.533 1.00 74.25 91 GLY A O 1
ATOM 703 N N . VAL A 1 92 ? 14.787 -5.761 -9.489 1.00 80.38 92 VAL A N 1
ATOM 704 C CA . VAL A 1 92 ? 14.099 -5.442 -8.225 1.00 80.38 92 VAL A CA 1
ATOM 705 C C . VAL A 1 92 ? 13.535 -6.707 -7.574 1.00 80.38 92 VAL A C 1
ATOM 707 O O . VAL A 1 92 ? 13.649 -6.858 -6.357 1.00 80.38 92 VAL A O 1
ATOM 710 N N . TRP A 1 93 ? 12.987 -7.651 -8.348 1.00 82.12 93 TRP A N 1
ATOM 711 C CA . TRP A 1 93 ? 12.482 -8.916 -7.804 1.00 82.12 93 TRP A CA 1
ATOM 712 C C . TRP A 1 93 ? 13.603 -9.755 -7.193 1.00 82.12 93 TRP A C 1
ATOM 714 O O . TRP A 1 93 ? 13.469 -10.221 -6.063 1.00 82.12 93 TRP A O 1
ATOM 724 N N . SER A 1 94 ? 14.722 -9.906 -7.910 1.00 81.56 94 SER A N 1
ATOM 725 C CA . SER A 1 94 ? 15.882 -10.701 -7.478 1.00 81.56 94 SER A CA 1
ATOM 726 C C . SER A 1 94 ? 16.446 -10.227 -6.132 1.00 81.56 94 SER A C 1
ATOM 728 O O . SER A 1 94 ? 16.981 -11.020 -5.363 1.00 81.56 94 SER A 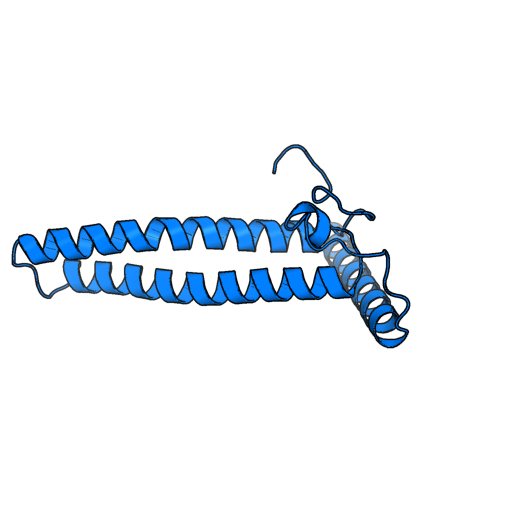O 1
ATOM 730 N N . SER A 1 95 ? 16.275 -8.942 -5.800 1.00 79.44 95 SER A N 1
ATOM 731 C CA . SER A 1 95 ? 16.659 -8.395 -4.492 1.00 79.44 95 SER A CA 1
ATOM 732 C C . SER A 1 95 ? 15.759 -8.835 -3.332 1.00 79.44 95 SER A C 1
ATOM 734 O O . SER A 1 95 ? 16.215 -8.899 -2.191 1.00 79.44 95 SER A O 1
ATOM 736 N N . MET A 1 96 ? 14.488 -9.129 -3.617 1.00 83.44 96 MET A N 1
ATOM 737 C CA . MET A 1 96 ? 13.461 -9.443 -2.623 1.00 83.44 96 MET A CA 1
ATOM 738 C C . MET A 1 96 ? 13.182 -10.951 -2.535 1.00 83.44 96 MET A C 1
ATOM 740 O O . MET A 1 96 ? 12.802 -11.451 -1.478 1.00 83.44 96 MET A O 1
ATOM 744 N N . VAL A 1 97 ? 13.389 -11.685 -3.632 1.00 83.62 97 VAL A N 1
ATOM 745 C CA . VAL A 1 97 ? 13.191 -13.137 -3.736 1.00 83.62 97 VAL A CA 1
ATOM 746 C C . VAL A 1 97 ? 14.427 -13.772 -4.398 1.00 83.62 97 VAL A C 1
ATOM 748 O O . VAL A 1 97 ? 14.382 -14.148 -5.570 1.00 83.62 97 VAL A O 1
ATOM 751 N N . PRO A 1 98 ? 15.535 -13.951 -3.651 1.00 74.62 98 PRO A N 1
ATOM 752 C CA . PRO A 1 98 ? 16.837 -14.354 -4.206 1.00 74.62 98 PRO A CA 1
ATOM 753 C C . PRO A 1 98 ? 16.901 -15.813 -4.691 1.00 74.62 98 PRO A C 1
ATOM 755 O O . PRO A 1 98 ? 17.907 -16.251 -5.243 1.00 74.62 98 PRO A O 1
ATOM 758 N N . ILE A 1 99 ? 15.836 -16.585 -4.460 1.00 82.56 99 ILE A N 1
ATOM 759 C CA . ILE A 1 99 ? 15.698 -17.983 -4.893 1.00 82.56 99 ILE A CA 1
ATOM 760 C C . ILE A 1 99 ? 15.150 -18.054 -6.330 1.00 82.56 99 ILE A C 1
ATOM 762 O O . ILE A 1 99 ? 15.408 -19.015 -7.047 1.00 82.56 99 ILE A O 1
ATOM 766 N N . LEU A 1 100 ? 14.400 -17.034 -6.764 1.00 76.88 100 LEU A N 1
ATOM 767 C CA . LEU A 1 100 ? 13.748 -16.962 -8.074 1.00 76.88 100 LEU A CA 1
ATOM 768 C C . LEU A 1 100 ? 14.274 -15.752 -8.845 1.00 76.88 100 LEU A C 1
ATOM 770 O O . LEU A 1 100 ? 13.506 -14.842 -9.156 1.00 76.88 100 LEU A O 1
ATOM 774 N N . ASN A 1 101 ? 15.580 -15.737 -9.101 1.00 71.56 101 ASN A N 1
ATOM 775 C CA . ASN A 1 101 ? 16.228 -14.629 -9.794 1.00 71.56 101 ASN A CA 1
ATOM 776 C C . ASN A 1 101 ? 15.725 -14.486 -11.235 1.00 71.56 101 ASN A C 1
ATOM 778 O O . ASN A 1 101 ? 15.286 -15.444 -11.871 1.00 71.56 101 ASN A O 1
ATOM 782 N N . GLU A 1 102 ? 15.774 -13.255 -11.720 1.00 70.56 102 GLU A N 1
ATOM 783 C CA . GLU A 1 102 ? 15.570 -12.907 -13.121 1.00 70.56 102 GLU A CA 1
ATOM 784 C C . GLU A 1 102 ? 16.853 -13.198 -13.919 1.00 70.56 102 GLU A C 1
ATOM 786 O O . GLU A 1 102 ? 17.945 -12.858 -13.463 1.00 70.56 102 GLU A O 1
ATOM 791 N N . ASP A 1 103 ? 16.726 -13.767 -15.122 1.00 66.06 103 ASP A N 1
ATOM 792 C CA . ASP A 1 103 ? 17.872 -14.091 -15.994 1.00 66.06 103 ASP A CA 1
ATOM 793 C C . ASP A 1 103 ? 18.415 -12.870 -16.776 1.00 66.06 103 ASP A C 1
ATOM 795 O O . ASP A 1 103 ? 19.365 -12.991 -17.551 1.00 66.06 103 ASP A O 1
ATOM 799 N N . GLY A 1 104 ? 17.832 -11.680 -16.571 1.00 68.94 104 GLY A N 1
ATOM 800 C CA . GLY A 1 104 ? 18.232 -10.417 -17.200 1.00 68.94 104 GLY A CA 1
ATOM 801 C C . GLY A 1 104 ? 17.060 -9.628 -17.804 1.00 68.94 104 GLY A C 1
ATOM 802 O O . GLY A 1 104 ? 15.900 -9.995 -17.598 1.00 68.94 104 GLY A O 1
ATOM 803 N N . PRO A 1 105 ? 17.344 -8.540 -18.551 1.00 69.19 105 PRO A N 1
ATOM 804 C CA . PRO A 1 105 ? 16.325 -7.726 -19.207 1.00 69.19 105 PRO A CA 1
ATOM 805 C C . PRO A 1 105 ? 15.497 -8.550 -20.194 1.00 69.19 105 PRO A C 1
ATOM 807 O O . PRO A 1 105 ? 16.028 -9.363 -20.955 1.00 69.19 105 PRO A O 1
ATOM 810 N N . THR A 1 106 ? 14.189 -8.316 -20.208 1.00 73.62 106 THR A N 1
ATOM 811 C CA . THR A 1 106 ? 13.286 -9.015 -21.126 1.00 73.62 106 THR A CA 1
ATOM 812 C C . THR A 1 106 ? 13.595 -8.692 -22.588 1.00 73.62 106 THR A C 1
ATOM 814 O O . THR A 1 106 ? 13.756 -7.536 -22.963 1.00 73.62 106 THR A O 1
ATOM 817 N N . THR A 1 107 ? 13.638 -9.723 -23.431 1.00 72.12 107 THR A N 1
ATOM 818 C CA . THR A 1 107 ? 13.812 -9.610 -24.894 1.00 72.12 107 THR A CA 1
ATOM 819 C C . THR A 1 107 ? 12.473 -9.623 -25.638 1.00 72.12 107 THR A C 1
ATOM 821 O O . THR A 1 107 ? 12.428 -9.704 -26.866 1.00 72.12 107 THR A O 1
ATOM 824 N N . ASN A 1 108 ? 11.350 -9.597 -24.909 1.00 79.81 108 ASN A N 1
ATOM 825 C CA . ASN A 1 108 ? 10.029 -9.642 -25.521 1.00 79.81 108 ASN A CA 1
ATOM 826 C C . ASN A 1 108 ? 9.681 -8.277 -26.157 1.00 79.81 108 ASN A C 1
ATOM 828 O O . ASN A 1 108 ? 9.571 -7.279 -25.435 1.00 79.81 108 ASN A O 1
ATOM 832 N N . PRO A 1 109 ? 9.402 -8.222 -27.476 1.00 77.69 109 PRO A N 1
ATOM 833 C CA . PRO A 1 109 ? 9.174 -6.965 -28.194 1.00 77.69 109 PRO A CA 1
ATOM 834 C C . PRO A 1 109 ? 7.945 -6.190 -27.696 1.00 77.69 109 PRO A C 1
ATOM 836 O O . PRO A 1 109 ? 7.882 -4.966 -27.830 1.00 77.69 109 PRO A O 1
ATOM 839 N N . ILE A 1 110 ? 6.961 -6.882 -27.110 1.00 79.69 110 ILE A N 1
ATOM 840 C CA . ILE A 1 110 ? 5.760 -6.259 -26.543 1.00 79.69 110 ILE A CA 1
ATOM 841 C C . ILE A 1 110 ? 6.126 -5.491 -25.272 1.00 79.69 110 ILE A C 1
ATOM 843 O O . ILE A 1 110 ? 5.734 -4.335 -25.119 1.00 79.69 110 ILE A O 1
ATOM 847 N N . VAL A 1 111 ? 6.910 -6.106 -24.384 1.00 77.88 111 VAL A N 1
ATOM 848 C 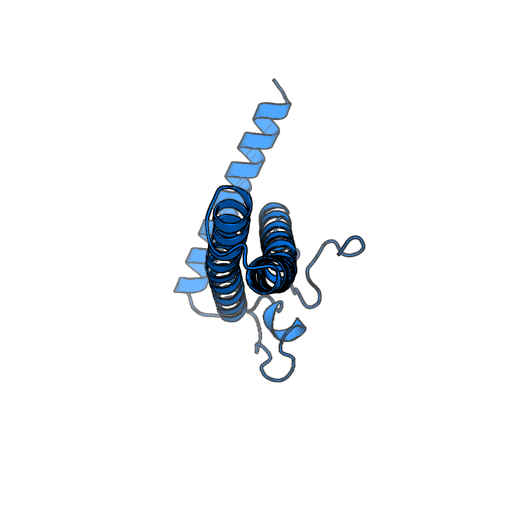CA . VAL A 1 111 ? 7.284 -5.501 -23.098 1.00 77.88 111 VAL A CA 1
ATOM 849 C C . VAL A 1 111 ? 8.224 -4.317 -23.312 1.00 77.88 111 VAL A C 1
ATOM 851 O O . VAL A 1 111 ? 8.017 -3.264 -22.715 1.00 77.88 111 VAL A O 1
ATOM 854 N N . GLU A 1 112 ? 9.170 -4.414 -24.249 1.00 80.50 112 GLU A N 1
ATOM 855 C CA . GLU A 1 112 ? 10.018 -3.275 -24.621 1.00 80.50 112 GLU A CA 1
ATOM 856 C C . GLU A 1 112 ? 9.221 -2.067 -25.130 1.00 80.50 112 GLU A C 1
ATOM 858 O O . GLU A 1 112 ? 9.556 -0.918 -24.835 1.00 80.50 112 GLU A O 1
ATOM 863 N N . LYS A 1 113 ? 8.164 -2.304 -25.919 1.00 83.00 113 LYS A N 1
ATOM 864 C CA . LYS A 1 113 ? 7.313 -1.221 -26.426 1.00 83.00 113 LYS A CA 1
ATOM 865 C C . LYS A 1 113 ? 6.571 -0.521 -25.287 1.00 83.00 113 LYS A C 1
ATOM 867 O O . LYS A 1 113 ? 6.456 0.703 -25.320 1.00 83.00 113 LYS A O 1
ATOM 872 N N . ILE A 1 114 ? 6.111 -1.279 -24.290 1.00 82.06 114 ILE A N 1
ATOM 873 C CA . ILE A 1 114 ? 5.464 -0.739 -23.087 1.00 82.06 114 ILE A CA 1
ATOM 874 C C . ILE A 1 114 ? 6.466 0.089 -22.277 1.00 82.06 114 ILE A C 1
ATOM 876 O O . ILE A 1 114 ? 6.160 1.228 -21.942 1.00 82.06 114 ILE A O 1
ATOM 880 N N . ILE A 1 115 ? 7.678 -0.428 -22.050 1.00 80.62 115 ILE A N 1
ATOM 881 C CA . ILE A 1 115 ? 8.747 0.288 -21.336 1.00 80.62 115 ILE A CA 1
ATOM 882 C C . ILE A 1 115 ? 9.068 1.620 -22.029 1.00 80.62 115 ILE A C 1
ATOM 884 O O . ILE A 1 115 ? 9.083 2.665 -21.384 1.00 80.62 115 ILE A O 1
ATOM 888 N N . ARG A 1 116 ? 9.271 1.620 -23.356 1.00 82.56 116 ARG A N 1
ATOM 889 C CA . ARG A 1 116 ? 9.541 2.857 -24.118 1.00 82.56 116 ARG A CA 1
ATOM 890 C C . ARG A 1 116 ? 8.410 3.879 -23.994 1.00 82.56 116 ARG A C 1
ATOM 892 O O . ARG A 1 116 ? 8.669 5.075 -23.859 1.00 82.56 116 ARG A O 1
ATOM 899 N N . PHE A 1 117 ? 7.165 3.416 -24.045 1.00 84.62 117 PHE A N 1
ATOM 900 C CA . PHE A 1 117 ? 6.000 4.280 -23.888 1.00 84.62 117 PHE A CA 1
ATOM 901 C C . PHE A 1 117 ? 5.918 4.881 -22.478 1.00 84.62 117 PHE A C 1
ATOM 903 O O . PHE A 1 117 ? 5.683 6.075 -22.329 1.00 84.62 117 PHE A O 1
ATOM 910 N N . GLU A 1 118 ? 6.175 4.070 -21.458 1.00 80.50 118 GLU A N 1
ATOM 911 C CA . GLU A 1 118 ? 6.209 4.470 -20.053 1.00 80.50 118 GLU A CA 1
ATOM 912 C C . GLU A 1 118 ? 7.291 5.532 -19.785 1.00 80.50 118 GLU A C 1
ATOM 914 O O . GLU A 1 118 ? 6.981 6.575 -19.212 1.00 80.50 118 GLU A O 1
ATOM 919 N N . HIS A 1 119 ? 8.510 5.348 -20.304 1.00 82.12 119 HIS A N 1
ATOM 920 C CA . HIS A 1 119 ? 9.558 6.377 -20.254 1.00 82.12 119 HIS A CA 1
ATOM 921 C C . HIS A 1 119 ? 9.121 7.689 -20.911 1.00 82.12 119 HIS A C 1
ATOM 923 O O . HIS A 1 119 ? 9.250 8.746 -20.306 1.00 82.12 119 HIS A O 1
ATOM 929 N N . THR A 1 120 ? 8.508 7.615 -22.097 1.00 83.00 120 THR A N 1
ATOM 930 C CA . THR A 1 120 ? 8.010 8.807 -22.806 1.00 83.00 120 THR A CA 1
ATOM 931 C C . THR A 1 120 ? 6.957 9.567 -21.991 1.00 83.00 120 THR A C 1
ATOM 933 O O . THR A 1 120 ? 6.871 10.790 -22.071 1.00 83.00 120 THR A O 1
ATOM 936 N N . ILE A 1 121 ? 6.119 8.862 -21.222 1.00 83.31 121 ILE A N 1
ATOM 937 C CA . ILE A 1 121 ? 5.142 9.499 -20.329 1.00 83.31 121 ILE A CA 1
ATOM 938 C C . ILE A 1 121 ? 5.850 10.189 -19.167 1.00 83.31 121 ILE A C 1
ATOM 940 O O . ILE A 1 121 ? 5.483 11.313 -18.831 1.00 83.31 121 ILE A O 1
ATOM 944 N N . TYR A 1 122 ? 6.837 9.539 -18.553 1.00 79.50 122 TYR A N 1
ATOM 945 C CA . TYR A 1 122 ? 7.554 10.143 -17.434 1.00 79.50 122 TYR A CA 1
ATOM 946 C C . TYR A 1 122 ? 8.336 11.381 -17.841 1.00 79.50 122 TYR A C 1
ATOM 948 O O . TYR A 1 122 ? 8.215 12.393 -17.160 1.00 79.50 122 TYR A O 1
ATOM 956 N N . ASP A 1 123 ? 9.014 11.339 -18.987 1.00 80.88 123 ASP A N 1
ATOM 957 C CA . ASP A 1 123 ? 9.740 12.493 -19.517 1.00 80.88 123 ASP A CA 1
ATOM 958 C C . ASP A 1 123 ? 8.786 13.681 -19.740 1.00 80.88 123 ASP A C 1
ATOM 960 O O . ASP A 1 123 ? 9.070 14.803 -19.333 1.00 80.88 123 ASP A O 1
ATOM 964 N N . LYS A 1 124 ? 7.583 13.429 -20.282 1.00 81.56 124 LYS A N 1
ATOM 965 C CA . LYS A 1 124 ? 6.553 14.470 -20.449 1.00 81.56 124 LYS A CA 1
ATOM 966 C C . LYS A 1 124 ? 6.033 15.038 -19.130 1.00 81.56 124 LYS A C 1
ATOM 968 O O . LYS A 1 124 ? 5.699 16.218 -19.073 1.00 81.56 124 LYS A O 1
ATOM 973 N N . LEU A 1 125 ? 5.883 14.204 -18.102 1.00 79.75 125 LEU A N 1
ATOM 974 C CA . LEU A 1 125 ? 5.444 14.658 -16.781 1.00 79.75 125 LEU A CA 1
ATOM 975 C C . LEU A 1 125 ? 6.519 15.512 -16.113 1.00 79.75 125 LEU A C 1
ATOM 977 O O . LEU A 1 125 ? 6.184 16.516 -15.489 1.00 79.75 125 LEU A O 1
ATOM 981 N N . ASP A 1 126 ? 7.787 15.143 -16.277 1.00 76.56 126 ASP A N 1
ATOM 982 C CA . ASP A 1 126 ? 8.902 15.960 -15.820 1.00 76.56 126 ASP A CA 1
ATOM 983 C C . ASP A 1 126 ? 8.917 17.305 -16.542 1.00 76.56 126 ASP A C 1
ATOM 985 O O . ASP A 1 126 ? 8.884 18.332 -15.868 1.00 76.56 126 ASP A O 1
ATOM 989 N N . ASP A 1 127 ? 8.853 17.330 -17.874 1.00 80.62 127 ASP A N 1
ATOM 990 C CA . ASP A 1 127 ? 8.824 18.579 -18.645 1.00 80.62 127 ASP A CA 1
ATOM 991 C C . ASP A 1 127 ? 7.672 19.503 -18.217 1.00 80.62 127 ASP A C 1
ATOM 993 O O . ASP A 1 127 ? 7.863 20.714 -18.094 1.00 80.62 127 ASP A O 1
ATOM 997 N N . LEU A 1 128 ? 6.489 18.948 -17.929 1.00 76.94 128 LEU A N 1
ATOM 998 C CA . LEU A 1 128 ? 5.331 19.716 -17.467 1.00 76.94 128 LEU A CA 1
ATOM 999 C C . LEU A 1 128 ? 5.561 20.315 -16.069 1.00 76.94 128 LEU A C 1
ATOM 1001 O O . LEU A 1 128 ? 5.349 21.508 -15.866 1.00 76.94 128 LEU A O 1
ATOM 1005 N N . ILE A 1 129 ? 6.037 19.503 -15.119 1.00 71.06 129 ILE A N 1
ATOM 1006 C CA . ILE A 1 129 ? 6.294 19.928 -13.733 1.00 71.06 129 ILE A CA 1
ATOM 1007 C C . ILE A 1 129 ? 7.457 20.928 -13.669 1.00 71.06 129 ILE A C 1
ATOM 1009 O O . ILE A 1 129 ? 7.434 21.862 -12.867 1.00 71.06 129 ILE A O 1
ATOM 1013 N N . PHE A 1 130 ? 8.493 20.746 -14.491 1.00 63.44 130 PHE A N 1
ATOM 1014 C CA . PHE A 1 130 ? 9.624 21.671 -14.568 1.00 63.44 130 PHE A CA 1
ATOM 1015 C C . PHE A 1 130 ? 9.246 22.991 -15.251 1.00 63.44 130 PHE A C 1
ATOM 1017 O O . PHE A 1 130 ? 9.743 24.032 -14.821 1.00 63.44 130 PHE A O 1
ATOM 1024 N N . THR A 1 131 ? 8.348 22.964 -16.243 1.00 60.56 131 THR A N 1
ATOM 1025 C CA . THR A 1 131 ? 7.802 24.168 -16.896 1.00 60.56 131 THR A CA 1
ATOM 1026 C C . THR A 1 131 ? 6.914 24.971 -15.941 1.00 60.56 131 THR A C 1
ATOM 1028 O O . THR A 1 131 ? 7.094 26.178 -15.824 1.00 60.56 131 THR A O 1
ATOM 1031 N N . GLU A 1 132 ? 6.039 24.314 -15.170 1.00 59.41 132 GLU A N 1
ATOM 1032 C CA . GLU A 1 132 ? 5.173 24.964 -14.164 1.00 59.41 132 GLU A CA 1
ATOM 1033 C C . GLU A 1 132 ? 5.973 25.648 -13.039 1.00 59.41 132 GLU A C 1
ATOM 1035 O O . GLU A 1 132 ? 5.496 26.567 -12.385 1.00 59.41 132 GLU A O 1
ATOM 1040 N N . LYS A 1 133 ? 7.220 25.223 -12.810 1.00 53.50 133 LYS A N 1
ATOM 1041 C CA . LYS A 1 133 ? 8.099 25.792 -11.780 1.00 53.50 133 LYS A CA 1
ATOM 1042 C C . LYS A 1 133 ? 8.908 27.013 -12.247 1.00 53.50 133 LYS A C 1
ATOM 1044 O O . LYS A 1 133 ? 9.665 27.552 -11.437 1.00 53.50 133 LYS A O 1
ATOM 1049 N N . GLN A 1 134 ? 8.828 27.382 -13.530 1.00 53.09 134 GLN A N 1
ATOM 1050 C CA . GLN A 1 134 ? 9.555 28.512 -14.132 1.00 53.09 134 GLN A CA 1
ATOM 1051 C C . GLN A 1 134 ? 8.665 29.714 -14.506 1.00 53.09 134 GLN A C 1
ATOM 1053 O O . GLN A 1 134 ? 9.219 30.743 -14.897 1.00 53.09 134 GLN A O 1
ATOM 1058 N N . GLU A 1 135 ? 7.341 29.615 -14.353 1.00 43.53 135 GLU A N 1
ATOM 1059 C CA . GLU A 1 135 ? 6.402 30.757 -14.380 1.00 43.53 135 GLU A CA 1
ATOM 1060 C C . GLU A 1 135 ? 6.101 31.272 -12.962 1.00 43.53 135 GLU A C 1
ATOM 1062 O O . GLU A 1 135 ? 5.881 32.498 -12.823 1.00 43.53 135 GLU A O 1
#

Radius of gyration: 20.61 Å; chains: 1; bounding box: 43×49×57 Å

pLDDT: mean 82.91, std 13.89, range [43.53, 98.12]

Sequence (135 aa):
MRRFKTFQGATHAPHWIHTFIAKSVHRGMYAALILLPLSGLIIAALYSQDIKSGPLQDGTLAIHEFSATLSYVMIATHVSAAIYSRVKGEGVWSSMVPILNEDGPTTNPIVEKIIRFEHTIYDKLDDLIFTEKQE

Secondary structure (DSSP, 8-state):
--S-SS-TT-SS---HHHHHHHHHHHHHHHHHHHHHHHHHHHHHHHHHTT--SSHHHHHHHHHHHHHHHHHHHHHHHHHHHHHHHHHHT-SHHHHH-TTS---SS---HHHHHHHHHHHHHHHHHHHHHHHHT--

Foldseek 3Di:
DPPDQDAVQFPDRDDPVVVVVLVVLVVLLVVLVVLQVVLVVQLVVCVVVVNPDDDSNVVSVVSNVVSVVSNVVSVVVNVVVLVLCLQQFRRNVCRVPVVDHRPHGDPDPVNVVVVVVVVVVSVVVCVVVVVVVVD